Protein AF-A0A183AC51-F1 (afdb_monomer_lite)

Sequence (157 aa):
MFGWQDGALCILILAIILGLLGTALALAGHVVFALSKRLYYFHSSGEAHVVAAFVTALATLIFHVTAMVHLQTDGPVYFGAGYAITWFACCLHLICALLLSLDEVLHRLAIRSTQDPCIRACMHCLIRCYGRVQAKHRAIQTSQALRRKRKLESQIR

Secondary structure (DSSP, 8-state):
--HHHHHHHHHHHHHHHHHHHHHHHHHHHHH---HHHHHHHHHHHHHHHHHHHHHHHHHHHHHHHHHHHHT--SSPPPPPHHHHHHHHHHHHHHHHHHHHHHHHHHHHHHHHHHH-HHHHHHHHHHHHHHHHHHHHHHHHHHHHHHHHHHHHHHHH-

Foldseek 3Di:
DDVLLVVLVVLLVVLVVLLVQLVVLQVVLVPDPDPVSSLVSLLVSLVSLLVSLVSLVVSLVSVVVCCCVVCPDPDDDDDDPVSVVSNVSSVVSNVSSVVSVVVVVVVVLVVVLVVDVVSVVVVVVVVVVVVVVVVVVVVVVVVVVVVVVVVVVVVVD

pLDDT: mean 84.81, std 9.41, range [46.97, 96.56]

Organism: NCBI:txid27848

Structure (mmCIF, N/CA/C/O backbone):
data_AF-A0A183AC51-F1
#
_entry.id   AF-A0A183AC51-F1
#
loop_
_atom_site.group_PDB
_atom_site.id
_atom_site.type_symbol
_atom_site.label_atom_id
_atom_site.label_alt_id
_atom_site.label_comp_id
_atom_site.label_asym_id
_atom_site.label_entity_id
_atom_site.label_seq_id
_atom_site.pdbx_PDB_ins_code
_atom_site.Cartn_x
_atom_site.Cartn_y
_atom_site.Cartn_z
_atom_site.occupancy
_atom_site.B_iso_or_equiv
_atom_site.auth_seq_id
_atom_site.auth_comp_id
_atom_site.auth_asym_id
_atom_site.auth_atom_id
_atom_site.pdbx_PDB_model_num
ATOM 1 N N . MET A 1 1 ? 16.855 -12.244 -24.205 1.00 46.97 1 MET A N 1
ATOM 2 C CA . MET A 1 1 ? 15.824 -11.780 -23.251 1.00 46.97 1 MET A CA 1
ATOM 3 C C . MET A 1 1 ? 16.544 -11.358 -21.987 1.00 46.97 1 MET A C 1
ATOM 5 O O . MET A 1 1 ? 17.438 -12.071 -21.549 1.00 46.97 1 MET A O 1
ATOM 9 N N . PHE A 1 2 ? 16.295 -10.142 -21.517 1.00 55.25 2 PHE A N 1
ATOM 10 C CA . PHE A 1 2 ? 17.101 -9.517 -20.477 1.00 55.25 2 PHE A CA 1
ATOM 11 C C . PHE A 1 2 ? 16.710 -10.050 -19.086 1.00 55.25 2 PHE A C 1
ATOM 13 O O . PHE A 1 2 ? 15.631 -9.734 -18.596 1.00 55.25 2 PHE A O 1
ATOM 20 N N . GLY A 1 3 ? 17.592 -10.814 -18.430 1.00 78.44 3 GLY A N 1
ATOM 21 C CA . GLY A 1 3 ? 17.297 -11.504 -17.160 1.00 78.44 3 GLY A CA 1
ATOM 22 C C . GLY A 1 3 ? 16.883 -10.610 -15.978 1.00 78.44 3 GLY A C 1
ATOM 23 O O . GLY A 1 3 ? 16.350 -11.103 -14.988 1.00 78.44 3 GLY A O 1
ATOM 24 N N . TRP A 1 4 ? 17.066 -9.289 -16.072 1.00 81.12 4 TRP A N 1
ATOM 25 C CA . TRP A 1 4 ? 16.581 -8.348 -15.059 1.00 81.12 4 TRP A CA 1
ATOM 26 C C . TRP A 1 4 ? 15.049 -8.227 -15.039 1.00 81.12 4 TRP A C 1
ATOM 28 O O . TRP A 1 4 ? 14.479 -7.975 -13.979 1.00 81.12 4 TRP A O 1
ATOM 38 N N . GLN A 1 5 ? 14.375 -8.432 -16.179 1.00 85.50 5 GLN A N 1
ATOM 39 C CA . GLN A 1 5 ? 12.910 -8.393 -16.259 1.00 85.50 5 GLN A CA 1
ATOM 40 C C . GLN A 1 5 ? 12.293 -9.589 -15.534 1.00 85.50 5 GLN A C 1
ATOM 42 O O . GLN A 1 5 ? 11.384 -9.407 -14.726 1.00 85.50 5 GLN A O 1
ATOM 47 N N . ASP A 1 6 ? 12.839 -10.786 -15.760 1.00 87.81 6 ASP A N 1
ATOM 48 C CA . ASP A 1 6 ? 12.414 -12.009 -15.073 1.00 87.81 6 ASP A CA 1
ATOM 49 C C . ASP A 1 6 ? 12.656 -11.905 -13.559 1.00 87.81 6 ASP A C 1
ATOM 51 O O . ASP A 1 6 ? 11.805 -12.293 -12.757 1.00 87.81 6 ASP A O 1
ATOM 55 N N . GLY A 1 7 ? 13.778 -11.294 -13.157 1.00 88.00 7 GLY A N 1
ATOM 56 C CA . GLY A 1 7 ? 14.070 -10.987 -11.756 1.00 88.00 7 GLY A CA 1
ATOM 57 C C . GLY A 1 7 ? 13.048 -10.033 -11.128 1.00 88.00 7 GLY A C 1
ATOM 58 O O . GLY A 1 7 ? 12.483 -10.341 -10.079 1.00 88.00 7 GLY A O 1
ATOM 59 N N . ALA A 1 8 ? 12.757 -8.901 -11.776 1.00 89.19 8 ALA A N 1
ATOM 60 C CA . ALA A 1 8 ? 11.767 -7.938 -11.288 1.00 89.19 8 ALA A CA 1
ATOM 61 C C . ALA A 1 8 ? 10.352 -8.541 -11.217 1.00 89.19 8 ALA A C 1
ATOM 63 O O . ALA A 1 8 ? 9.621 -8.290 -10.258 1.00 89.19 8 ALA A O 1
ATOM 64 N N . LEU A 1 9 ? 9.985 -9.380 -12.190 1.00 90.44 9 LEU A N 1
ATOM 65 C CA . LEU A 1 9 ? 8.717 -10.106 -12.209 1.00 90.44 9 LEU A CA 1
ATOM 66 C C . LEU A 1 9 ? 8.620 -11.108 -11.051 1.00 90.44 9 LEU A C 1
ATOM 68 O O . LEU A 1 9 ? 7.599 -11.147 -10.369 1.00 90.44 9 LEU A O 1
ATOM 72 N N . CYS A 1 10 ? 9.686 -11.860 -10.771 1.00 93.25 10 CYS A N 1
ATOM 73 C CA . CYS A 1 10 ? 9.747 -12.771 -9.627 1.00 93.25 10 CYS A CA 1
ATOM 74 C C . CYS A 1 10 ? 9.554 -12.030 -8.291 1.00 93.25 10 CYS A C 1
ATOM 76 O O . CYS A 1 10 ? 8.740 -12.438 -7.460 1.00 93.25 10 CYS A O 1
ATOM 78 N N . ILE A 1 11 ? 10.233 -10.890 -8.114 1.00 93.25 11 ILE A N 1
ATOM 79 C CA . ILE A 1 11 ? 10.092 -10.036 -6.924 1.00 93.25 11 ILE A CA 1
ATOM 80 C C . ILE A 1 11 ? 8.648 -9.519 -6.799 1.00 93.25 11 ILE A C 1
ATOM 82 O O . ILE A 1 11 ? 8.077 -9.531 -5.709 1.00 93.25 11 ILE A O 1
ATOM 86 N N . LEU A 1 12 ? 8.018 -9.118 -7.907 1.00 92.69 12 LEU A N 1
ATOM 87 C CA . LEU A 1 12 ? 6.633 -8.645 -7.897 1.00 92.69 12 LEU A CA 1
ATOM 88 C C . LEU A 1 12 ? 5.632 -9.765 -7.565 1.00 92.69 12 LEU A C 1
ATOM 90 O O . LEU A 1 12 ? 4.702 -9.543 -6.793 1.00 92.69 12 LEU A O 1
ATOM 94 N N . ILE A 1 13 ? 5.837 -10.981 -8.082 1.00 94.44 13 ILE A N 1
ATOM 95 C CA . ILE A 1 13 ? 5.027 -12.156 -7.721 1.00 94.44 13 ILE A CA 1
ATOM 96 C C . ILE A 1 13 ? 5.148 -12.447 -6.223 1.00 94.44 13 ILE A C 1
ATOM 98 O O . ILE A 1 13 ? 4.138 -12.680 -5.559 1.00 94.44 13 ILE A O 1
ATOM 102 N N . LEU A 1 14 ? 6.360 -12.376 -5.666 1.00 93.81 14 LEU A N 1
ATOM 103 C CA . LEU A 1 14 ? 6.574 -12.530 -4.229 1.00 93.81 14 LEU A CA 1
ATOM 104 C C . LEU A 1 14 ? 5.808 -11.465 -3.427 1.00 93.81 14 LEU A C 1
ATOM 106 O O . LEU A 1 14 ? 5.172 -11.799 -2.428 1.00 93.81 14 LEU A O 1
ATOM 110 N N . ALA A 1 15 ? 5.803 -10.207 -3.879 1.00 94.44 15 ALA A N 1
ATOM 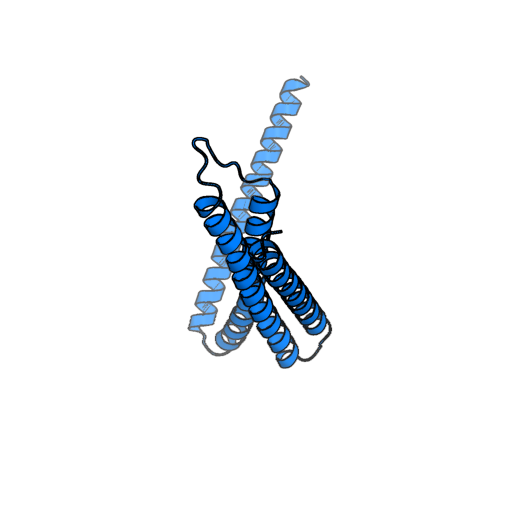111 C CA . ALA A 1 15 ? 5.015 -9.152 -3.243 1.00 94.44 15 ALA A CA 1
ATOM 112 C C . ALA A 1 15 ? 3.507 -9.451 -3.258 1.00 94.44 15 ALA A C 1
ATOM 114 O O . ALA A 1 15 ? 2.833 -9.242 -2.249 1.00 94.44 15 ALA A O 1
ATOM 115 N N . ILE A 1 16 ? 2.980 -9.990 -4.364 1.00 94.31 16 ILE A N 1
ATOM 116 C CA . ILE A 1 16 ? 1.573 -10.405 -4.469 1.00 94.31 16 ILE A CA 1
ATOM 117 C C . ILE A 1 16 ? 1.268 -11.522 -3.466 1.00 94.31 16 ILE A C 1
ATOM 119 O O . ILE A 1 16 ? 0.274 -11.439 -2.748 1.00 94.31 16 ILE A O 1
ATOM 123 N N . ILE A 1 17 ? 2.129 -12.539 -3.368 1.00 96.56 17 ILE A N 1
ATOM 124 C CA . ILE A 1 17 ? 1.955 -13.651 -2.420 1.00 96.56 17 ILE A CA 1
ATOM 125 C C . ILE A 1 17 ? 1.959 -13.137 -0.975 1.00 96.56 17 ILE A C 1
ATOM 127 O O . ILE A 1 17 ? 1.096 -13.521 -0.187 1.00 96.56 17 ILE A O 1
ATOM 131 N N . LEU A 1 18 ? 2.879 -12.232 -0.632 1.00 94.19 18 LEU A N 1
ATOM 132 C CA . LEU A 1 18 ? 2.924 -11.591 0.686 1.00 94.19 18 LEU A CA 1
ATOM 133 C C . LEU A 1 18 ? 1.672 -10.751 0.960 1.00 94.19 18 LEU A C 1
ATOM 135 O O . LEU A 1 18 ? 1.140 -10.780 2.068 1.00 94.19 18 LEU A O 1
ATOM 139 N N . GLY A 1 19 ? 1.162 -10.050 -0.054 1.00 93.50 19 GLY A N 1
ATOM 140 C CA . GLY A 1 19 ? -0.105 -9.334 0.018 1.00 93.50 19 GLY A CA 1
ATOM 141 C C . GLY A 1 19 ? -1.285 -10.252 0.314 1.00 93.50 19 GLY A C 1
ATOM 142 O O . GLY A 1 19 ? -2.062 -9.981 1.228 1.00 93.50 19 GLY A O 1
ATOM 143 N N . LEU A 1 20 ? -1.390 -11.366 -0.413 1.00 95.44 20 LEU A N 1
ATOM 144 C CA . LEU A 1 20 ? -2.424 -12.376 -0.192 1.00 95.44 20 LEU A CA 1
ATOM 145 C C . LEU A 1 20 ? -2.312 -12.989 1.207 1.00 95.44 20 LEU A C 1
ATOM 147 O O . LEU A 1 20 ? -3.321 -13.103 1.902 1.00 95.44 20 LEU A O 1
ATOM 151 N N . LEU A 1 21 ? -1.098 -13.302 1.659 1.00 94.81 21 LEU A N 1
ATOM 152 C CA . LEU A 1 21 ? -0.847 -13.780 3.017 1.00 94.81 21 LEU A CA 1
ATOM 153 C C . LEU A 1 21 ? -1.313 -12.761 4.068 1.00 94.81 21 LEU A C 1
ATOM 155 O O . LEU A 1 21 ? -2.026 -13.133 4.999 1.00 94.81 21 LEU A O 1
ATOM 159 N N . GLY A 1 22 ? -0.983 -11.479 3.887 1.00 93.44 22 GLY A N 1
ATOM 160 C CA . GLY A 1 22 ? -1.459 -10.387 4.737 1.00 93.44 22 GLY A CA 1
ATOM 161 C C . GLY A 1 22 ? -2.986 -10.346 4.809 1.00 93.44 22 GLY A C 1
ATOM 162 O O . GLY A 1 22 ? -3.554 -10.355 5.903 1.00 93.44 22 GLY A O 1
ATOM 163 N N . THR A 1 23 ? -3.672 -10.417 3.665 1.00 93.88 23 THR A N 1
ATOM 164 C CA . THR A 1 23 ? -5.145 -10.438 3.636 1.00 93.88 23 THR A CA 1
ATOM 165 C C . THR A 1 23 ? -5.743 -11.685 4.293 1.00 93.88 23 THR A C 1
ATOM 167 O O . THR A 1 23 ? -6.735 -11.578 5.015 1.00 93.88 23 THR A O 1
ATOM 170 N N . ALA A 1 24 ? -5.125 -12.856 4.116 1.00 94.00 24 ALA A N 1
ATOM 171 C CA . ALA A 1 24 ? -5.563 -14.101 4.739 1.00 94.00 24 ALA A CA 1
ATOM 172 C C . ALA A 1 24 ? -5.409 -14.053 6.267 1.00 94.00 24 ALA A C 1
ATOM 174 O O . ALA A 1 24 ? -6.312 -14.479 6.986 1.00 94.00 24 ALA A O 1
ATOM 175 N N . LEU A 1 25 ? -4.312 -13.477 6.771 1.00 91.25 25 LEU A N 1
ATOM 176 C CA . LEU A 1 25 ? -4.101 -13.252 8.204 1.00 91.25 25 LEU A CA 1
ATOM 177 C C . LEU A 1 25 ? -5.123 -12.264 8.779 1.00 91.25 25 LEU A C 1
ATOM 179 O O . LEU A 1 25 ? -5.668 -12.521 9.851 1.00 91.25 25 LEU A O 1
ATOM 183 N N . ALA A 1 26 ? -5.450 -11.186 8.060 1.00 90.44 26 ALA A N 1
ATOM 184 C CA . ALA A 1 26 ? -6.499 -10.255 8.482 1.00 90.44 26 ALA A CA 1
ATOM 185 C C . ALA A 1 26 ? -7.871 -10.945 8.564 1.00 90.44 26 ALA A C 1
ATOM 187 O O . ALA A 1 26 ? -8.609 -10.756 9.534 1.00 90.44 26 ALA A O 1
ATOM 188 N N . LEU A 1 27 ? -8.201 -11.785 7.578 1.00 91.38 27 LEU A N 1
ATOM 189 C CA . LEU A 1 27 ? -9.448 -12.546 7.569 1.00 91.38 27 LEU A CA 1
ATOM 190 C C . LEU A 1 27 ? -9.489 -13.577 8.704 1.00 91.38 27 LEU A C 1
ATOM 192 O O . LEU A 1 27 ? -10.493 -13.674 9.407 1.00 91.38 27 LEU A O 1
ATOM 196 N N . ALA A 1 28 ? -8.390 -14.299 8.935 1.00 88.88 28 ALA A N 1
ATOM 197 C CA . ALA A 1 28 ? -8.265 -15.221 10.059 1.00 88.88 28 ALA A CA 1
ATOM 198 C C . ALA A 1 28 ? -8.444 -14.488 11.399 1.00 88.88 28 ALA A C 1
ATOM 200 O O . ALA A 1 28 ? -9.208 -14.942 12.250 1.00 88.88 28 ALA A O 1
ATOM 201 N N . GLY A 1 29 ? -7.827 -13.312 11.558 1.00 86.75 29 GLY A N 1
ATOM 202 C CA . GLY A 1 29 ? -8.005 -12.453 12.727 1.00 86.75 29 GLY A CA 1
ATOM 203 C C . GLY A 1 29 ? -9.463 -12.057 12.961 1.00 86.75 29 GLY A C 1
ATOM 204 O O . GLY A 1 29 ? -9.925 -12.071 14.099 1.00 86.75 29 GLY A O 1
ATOM 205 N N . HIS A 1 30 ? -10.222 -11.783 11.898 1.00 87.12 30 HIS A N 1
ATOM 206 C CA . HIS A 1 30 ? -11.646 -11.457 11.998 1.00 87.12 30 HIS A CA 1
ATOM 207 C C . HIS A 1 30 ? -12.503 -12.619 12.537 1.00 87.12 30 HIS A C 1
ATOM 209 O O . HIS A 1 30 ? -13.471 -12.379 13.256 1.00 87.12 30 HIS A O 1
ATOM 215 N N . VAL A 1 31 ? -12.157 -13.870 12.216 1.00 87.88 31 VAL A N 1
ATOM 216 C CA . VAL A 1 31 ? -12.916 -15.067 12.638 1.00 87.88 31 VAL A CA 1
ATOM 217 C C . VAL A 1 31 ? -12.570 -15.503 14.073 1.00 87.88 31 VAL A C 1
ATOM 219 O O . VAL A 1 31 ? -13.332 -16.229 14.712 1.00 87.88 31 VAL A O 1
ATOM 222 N N . VAL A 1 32 ? -11.440 -15.052 14.625 1.00 87.62 32 VAL A N 1
ATOM 223 C CA . VAL A 1 32 ? -10.979 -15.449 15.963 1.00 87.62 32 VAL A CA 1
ATOM 224 C C . VAL A 1 32 ? -11.665 -14.639 17.073 1.00 87.62 32 VAL A C 1
ATOM 226 O O . VAL A 1 32 ? -11.554 -13.417 17.143 1.00 87.62 32 VAL A O 1
ATOM 229 N N . PHE A 1 33 ? -12.313 -15.341 18.011 1.00 74.81 33 PHE A N 1
ATOM 230 C CA . PHE A 1 33 ? -13.020 -14.738 19.154 1.00 74.81 33 PHE A CA 1
ATOM 231 C C . PHE A 1 33 ? -12.097 -14.196 20.257 1.00 74.81 33 PHE A C 1
ATOM 233 O O . PHE A 1 33 ? -12.439 -13.233 20.940 1.00 74.81 33 PHE A O 1
ATOM 240 N N . ALA A 1 34 ? -10.929 -14.812 20.462 1.00 80.06 34 ALA A N 1
ATOM 241 C CA . ALA A 1 34 ? -10.005 -14.408 21.519 1.00 80.06 34 ALA A CA 1
ATOM 242 C C . ALA A 1 34 ? -9.268 -13.113 21.140 1.00 80.06 34 ALA A C 1
ATOM 244 O O . ALA A 1 34 ? -8.508 -13.090 20.172 1.00 80.06 34 ALA A O 1
ATOM 245 N N . LEU A 1 35 ? -9.449 -12.057 21.942 1.00 74.06 35 LEU A N 1
ATOM 246 C CA . LEU A 1 35 ? -8.960 -10.703 21.651 1.00 74.06 35 LEU A CA 1
ATOM 247 C C . LEU A 1 35 ? -7.440 -10.630 21.434 1.00 74.06 35 LEU A C 1
ATOM 249 O O . LEU A 1 35 ? -6.988 -10.004 20.481 1.00 74.06 35 LEU A O 1
ATOM 253 N N . SER A 1 36 ? -6.651 -11.317 22.265 1.00 78.94 36 SER A N 1
ATOM 254 C CA . SER A 1 36 ? -5.185 -11.345 22.157 1.00 78.94 36 SER A CA 1
ATOM 255 C C . SER A 1 36 ? -4.696 -12.022 20.874 1.00 78.94 36 SER A C 1
ATOM 257 O O . SER A 1 36 ? -3.782 -11.525 20.221 1.00 78.94 36 SER A O 1
ATOM 259 N N . LYS A 1 37 ? -5.334 -13.129 20.474 1.00 80.44 37 LYS A N 1
ATOM 260 C CA . LYS A 1 37 ? -5.011 -13.832 19.224 1.00 80.44 37 LYS A CA 1
ATOM 261 C C . LYS A 1 37 ? -5.446 -13.025 18.005 1.00 80.44 37 LYS A C 1
ATOM 263 O O . LYS A 1 37 ? -4.690 -12.926 17.048 1.00 80.44 37 LYS A O 1
ATOM 268 N N . ARG A 1 38 ? -6.632 -12.413 18.052 1.00 83.81 38 ARG A N 1
ATOM 269 C CA . ARG A 1 38 ? -7.133 -11.529 16.992 1.00 83.81 38 ARG A CA 1
ATOM 270 C C . ARG A 1 38 ? -6.190 -10.351 16.749 1.00 83.81 38 ARG A C 1
ATOM 272 O O . ARG A 1 38 ? -5.861 -10.063 15.604 1.00 83.81 38 ARG A O 1
ATOM 279 N N . LEU A 1 39 ? -5.710 -9.728 17.823 1.00 84.88 39 LEU A N 1
ATOM 280 C CA . LEU A 1 39 ? -4.760 -8.625 17.741 1.00 84.88 39 LEU A CA 1
ATOM 281 C C . LEU A 1 39 ? -3.422 -9.054 17.127 1.00 84.88 39 LEU A C 1
ATOM 283 O O . LEU A 1 39 ? -2.892 -8.356 16.268 1.00 84.88 39 LEU A O 1
ATOM 287 N N . TYR A 1 40 ? -2.922 -10.232 17.506 1.00 87.44 40 TYR A N 1
ATOM 288 C CA . TYR A 1 40 ? -1.711 -10.803 16.918 1.00 87.44 40 TYR A CA 1
ATOM 289 C C . TYR A 1 40 ? -1.840 -11.023 15.401 1.00 87.44 40 TYR A C 1
ATOM 291 O O . TYR A 1 40 ? -0.939 -10.656 14.649 1.00 87.44 40 TYR A O 1
ATOM 299 N N . TYR A 1 41 ? -2.973 -11.560 14.934 1.00 88.62 41 TYR A N 1
ATOM 300 C CA . TYR A 1 41 ? -3.217 -11.749 13.500 1.00 88.62 41 TYR A CA 1
ATOM 301 C C . TYR A 1 41 ? -3.272 -10.427 12.725 1.00 88.62 41 TYR A C 1
ATOM 303 O O . TYR A 1 41 ? -2.738 -10.360 11.619 1.00 88.62 41 TYR A O 1
ATOM 311 N N . PHE A 1 42 ? -3.867 -9.372 13.290 1.00 88.81 42 PHE A N 1
ATOM 312 C CA . PHE A 1 42 ? -3.879 -8.054 12.648 1.00 88.81 42 PHE A CA 1
ATOM 313 C C . PHE A 1 42 ? -2.502 -7.394 12.623 1.00 88.81 42 PHE A C 1
ATOM 315 O O . PHE A 1 42 ? -2.135 -6.828 11.596 1.00 88.81 42 PHE A O 1
ATOM 322 N N . HIS A 1 43 ? -1.721 -7.524 13.696 1.00 90.50 43 HIS A N 1
ATOM 323 C CA . HIS A 1 43 ? -0.346 -7.032 13.727 1.00 90.50 43 HIS A CA 1
ATOM 324 C C . HIS A 1 43 ? 0.514 -7.719 12.660 1.00 90.50 43 HIS A C 1
ATOM 326 O O . HIS A 1 43 ? 1.102 -7.059 11.807 1.00 90.50 43 HIS A O 1
ATOM 332 N N . SER A 1 44 ? 0.501 -9.055 12.645 1.00 93.06 44 SER A N 1
ATOM 333 C CA . SER A 1 44 ? 1.272 -9.849 11.685 1.00 93.06 44 SER A CA 1
ATOM 334 C C . SER A 1 44 ? 0.804 -9.630 10.239 1.00 93.06 44 SER A C 1
ATOM 336 O O . SER A 1 44 ? 1.618 -9.562 9.319 1.00 93.06 44 SER A O 1
ATOM 338 N N . SER A 1 45 ? -0.502 -9.440 10.026 1.00 93.69 45 SER A N 1
ATOM 339 C CA . SER A 1 45 ? -1.047 -9.016 8.732 1.00 93.69 45 SER A CA 1
ATOM 340 C C . SER A 1 45 ? -0.495 -7.652 8.299 1.00 93.69 45 SER A C 1
ATOM 342 O O . SER A 1 45 ? -0.062 -7.499 7.155 1.00 93.69 45 SER A O 1
ATOM 344 N N . GLY A 1 46 ? -0.459 -6.676 9.212 1.00 92.81 46 GLY A N 1
ATOM 345 C CA . GLY A 1 46 ? 0.118 -5.357 8.969 1.00 92.81 46 GLY A CA 1
ATOM 346 C C . GLY A 1 46 ? 1.586 -5.440 8.551 1.00 92.81 46 GLY A C 1
ATOM 347 O O . GLY A 1 46 ? 1.956 -4.874 7.523 1.00 92.81 46 GLY A O 1
ATOM 348 N N . GLU A 1 47 ? 2.399 -6.208 9.279 1.00 93.88 47 GLU A N 1
ATOM 349 C CA . GLU A 1 47 ? 3.806 -6.459 8.936 1.00 93.88 47 GLU A CA 1
ATOM 350 C C . GLU A 1 47 ? 3.953 -7.078 7.538 1.00 93.88 47 GLU A C 1
ATOM 352 O O . GLU A 1 47 ? 4.754 -6.600 6.733 1.00 93.88 47 GLU A O 1
ATOM 357 N N . ALA A 1 48 ? 3.132 -8.077 7.199 1.00 95.56 48 ALA A N 1
ATOM 358 C CA . ALA A 1 48 ? 3.138 -8.687 5.870 1.00 95.56 48 ALA A CA 1
ATOM 359 C C . ALA A 1 48 ? 2.822 -7.666 4.760 1.00 95.56 48 ALA A C 1
ATOM 361 O O . ALA A 1 48 ? 3.482 -7.663 3.718 1.00 95.56 48 ALA A O 1
ATOM 362 N N . HIS A 1 49 ? 1.872 -6.749 4.987 1.00 95.94 49 HIS A N 1
ATOM 363 C CA . HIS A 1 49 ? 1.581 -5.661 4.050 1.00 95.94 49 HIS A CA 1
ATOM 364 C C . HIS A 1 49 ? 2.734 -4.647 3.931 1.00 95.94 49 HIS A C 1
ATOM 366 O O . HIS A 1 49 ? 2.977 -4.167 2.823 1.00 95.94 49 HIS A O 1
ATOM 372 N N . VAL A 1 50 ? 3.480 -4.355 5.007 1.00 95.75 50 VAL A N 1
ATOM 373 C CA . VAL A 1 50 ? 4.695 -3.512 4.941 1.00 95.75 50 VAL A CA 1
ATOM 374 C C . VAL A 1 50 ? 5.769 -4.170 4.081 1.00 95.75 50 VAL A C 1
ATOM 376 O O . VAL A 1 50 ? 6.332 -3.520 3.199 1.00 95.75 50 VAL A O 1
ATOM 379 N N . VAL A 1 51 ? 6.035 -5.462 4.294 1.00 96.56 51 VAL A N 1
ATOM 380 C CA . VAL A 1 51 ? 7.026 -6.199 3.496 1.00 96.56 51 VAL A CA 1
ATOM 381 C C . VAL A 1 51 ? 6.583 -6.260 2.033 1.00 96.56 51 VAL A C 1
ATOM 383 O O . VAL A 1 51 ? 7.383 -5.978 1.145 1.00 96.56 51 VAL A O 1
ATOM 386 N N . ALA A 1 52 ? 5.303 -6.526 1.760 1.00 96.38 52 ALA A N 1
ATOM 387 C CA . ALA A 1 52 ? 4.759 -6.500 0.403 1.00 96.38 52 ALA A CA 1
ATOM 388 C C . ALA A 1 52 ? 4.925 -5.124 -0.273 1.00 96.38 52 ALA A C 1
ATOM 390 O O . ALA A 1 52 ? 5.333 -5.066 -1.435 1.00 96.38 52 ALA A O 1
ATOM 391 N N . ALA A 1 53 ? 4.680 -4.018 0.443 1.00 96.56 53 ALA A N 1
ATOM 392 C CA . ALA A 1 53 ? 4.921 -2.665 -0.069 1.00 96.56 53 ALA A CA 1
ATOM 393 C C . ALA A 1 53 ? 6.398 -2.448 -0.418 1.00 96.56 53 ALA A C 1
ATOM 395 O O . ALA A 1 53 ? 6.715 -1.980 -1.509 1.00 96.56 53 ALA A O 1
ATOM 396 N N . PHE A 1 54 ? 7.303 -2.829 0.486 1.00 96.00 54 PHE A N 1
ATOM 397 C CA . PHE A 1 54 ? 8.741 -2.680 0.283 1.00 96.00 54 PHE A CA 1
ATOM 398 C C . PHE A 1 54 ? 9.232 -3.467 -0.937 1.00 96.00 54 PHE A C 1
ATOM 400 O O . PHE A 1 54 ? 9.929 -2.923 -1.789 1.00 96.00 54 PHE A O 1
ATOM 407 N N . VAL A 1 55 ? 8.817 -4.729 -1.062 1.00 95.94 55 VAL A N 1
ATOM 408 C CA . VAL A 1 55 ? 9.176 -5.606 -2.186 1.00 95.94 55 VAL A CA 1
ATOM 409 C C . VAL A 1 55 ? 8.593 -5.073 -3.505 1.00 95.94 55 VAL A C 1
ATOM 411 O O . VAL A 1 55 ? 9.288 -5.055 -4.521 1.00 95.94 55 VAL A O 1
ATOM 414 N N . THR A 1 56 ? 7.361 -4.552 -3.488 1.00 95.75 56 THR A N 1
ATOM 415 C CA . THR A 1 56 ? 6.731 -3.896 -4.650 1.00 95.75 56 THR A CA 1
ATOM 416 C C . THR A 1 56 ? 7.505 -2.649 -5.084 1.00 95.75 56 THR A C 1
ATOM 418 O O . THR A 1 56 ? 7.798 -2.477 -6.270 1.00 95.75 56 THR A O 1
ATOM 421 N N . ALA A 1 57 ? 7.870 -1.785 -4.132 1.00 95.31 57 ALA A N 1
ATOM 422 C CA . ALA A 1 57 ? 8.666 -0.591 -4.397 1.00 95.31 57 ALA A CA 1
ATOM 423 C C . ALA A 1 57 ? 10.048 -0.960 -4.949 1.00 95.31 57 ALA A C 1
ATOM 425 O O . ALA A 1 57 ? 10.486 -0.372 -5.934 1.00 95.31 57 ALA A O 1
ATOM 426 N N . LEU A 1 58 ? 10.703 -1.976 -4.378 1.00 93.94 58 LEU A N 1
ATOM 427 C CA . LEU A 1 58 ? 11.999 -2.467 -4.841 1.00 93.94 58 LEU A CA 1
ATOM 428 C C . LEU A 1 58 ? 11.935 -2.973 -6.288 1.00 93.94 58 LEU A C 1
ATOM 430 O O . LEU A 1 58 ? 12.744 -2.545 -7.108 1.00 93.94 58 LEU A O 1
ATOM 434 N N . ALA A 1 59 ? 10.957 -3.820 -6.630 1.00 93.56 59 ALA A N 1
ATOM 435 C CA . ALA A 1 59 ? 10.761 -4.292 -8.005 1.00 93.56 59 ALA A CA 1
ATOM 436 C C . ALA A 1 59 ? 10.550 -3.125 -8.984 1.00 93.56 59 ALA A C 1
ATOM 438 O O . ALA A 1 59 ? 11.134 -3.093 -10.068 1.00 93.56 59 ALA A O 1
ATOM 439 N N . THR A 1 60 ? 9.749 -2.139 -8.573 1.00 92.62 60 THR A N 1
ATOM 440 C CA . THR A 1 60 ? 9.433 -0.955 -9.381 1.00 92.62 60 THR A CA 1
ATOM 441 C C . THR A 1 60 ? 10.653 -0.058 -9.583 1.00 92.62 60 THR A C 1
ATOM 443 O O . THR A 1 60 ? 10.879 0.434 -10.688 1.00 92.62 60 THR A O 1
ATOM 446 N N . LEU A 1 61 ? 11.469 0.127 -8.543 1.00 92.69 61 LEU A N 1
ATOM 447 C CA . LEU A 1 61 ? 12.708 0.899 -8.606 1.00 92.69 61 LEU A CA 1
ATOM 448 C C . LEU A 1 61 ? 13.766 0.207 -9.465 1.00 92.69 61 LEU A C 1
ATOM 450 O O . LEU A 1 61 ? 14.395 0.879 -10.276 1.00 92.69 61 LEU A O 1
ATOM 454 N N . ILE A 1 62 ? 13.928 -1.116 -9.344 1.00 91.06 62 ILE A N 1
ATOM 455 C CA . ILE A 1 62 ? 14.819 -1.892 -10.219 1.00 91.06 62 ILE A CA 1
ATOM 456 C C . ILE A 1 62 ? 14.384 -1.707 -11.671 1.00 91.06 62 ILE A C 1
ATOM 458 O O . ILE A 1 62 ? 15.194 -1.302 -12.497 1.00 91.06 62 ILE A O 1
ATOM 462 N N . PHE A 1 63 ? 13.097 -1.903 -11.973 1.00 88.50 63 PHE A N 1
ATOM 463 C CA . PHE A 1 63 ? 12.571 -1.684 -13.319 1.00 88.50 63 PHE A CA 1
ATOM 464 C C . PHE A 1 63 ? 12.858 -0.263 -13.825 1.00 88.50 63 PHE A C 1
ATOM 466 O O . PHE A 1 63 ? 13.345 -0.097 -14.940 1.00 88.50 63 PHE A O 1
ATOM 473 N N . HIS A 1 64 ? 12.602 0.758 -13.004 1.00 89.62 64 HIS A N 1
ATOM 474 C CA . HIS A 1 64 ? 12.814 2.156 -13.372 1.00 89.62 64 HIS A CA 1
ATOM 475 C C . HIS A 1 64 ? 14.289 2.471 -13.642 1.00 89.62 64 HIS A C 1
ATOM 477 O O . HIS A 1 64 ? 14.620 3.009 -14.694 1.00 89.62 64 HIS A O 1
ATOM 483 N N . VAL A 1 65 ? 15.186 2.108 -12.722 1.00 89.12 65 VAL A N 1
ATOM 484 C CA . VAL A 1 65 ? 16.628 2.361 -12.853 1.00 89.12 65 VAL A CA 1
ATOM 485 C C . VAL A 1 65 ? 17.199 1.592 -14.036 1.00 89.12 65 VAL A C 1
ATOM 487 O O . VAL A 1 65 ? 17.922 2.165 -14.846 1.00 89.12 65 VAL A O 1
ATOM 490 N N . THR A 1 66 ? 16.858 0.310 -14.186 1.00 87.31 66 THR A N 1
ATOM 491 C CA . THR A 1 66 ? 17.357 -0.499 -15.298 1.00 87.31 66 THR A CA 1
ATOM 492 C C . THR A 1 66 ? 16.845 0.016 -16.638 1.00 87.31 66 THR A C 1
ATOM 494 O O . THR A 1 66 ? 17.635 0.075 -17.579 1.00 87.31 66 THR A O 1
ATOM 497 N N . ALA A 1 67 ? 15.587 0.461 -16.715 1.00 84.12 67 ALA A N 1
ATOM 498 C CA . ALA A 1 67 ? 15.052 1.126 -17.897 1.00 84.12 67 ALA A CA 1
ATOM 499 C C . ALA A 1 67 ? 15.829 2.411 -18.215 1.00 84.12 67 ALA A C 1
ATOM 501 O O . ALA A 1 67 ? 16.295 2.557 -19.336 1.00 84.12 67 ALA A O 1
ATOM 502 N N . MET A 1 68 ? 16.050 3.295 -17.238 1.00 84.25 68 MET A N 1
ATOM 503 C CA . MET A 1 68 ? 16.777 4.556 -17.452 1.00 84.25 68 MET A CA 1
ATOM 504 C C . MET A 1 68 ? 18.246 4.345 -17.852 1.00 84.25 68 MET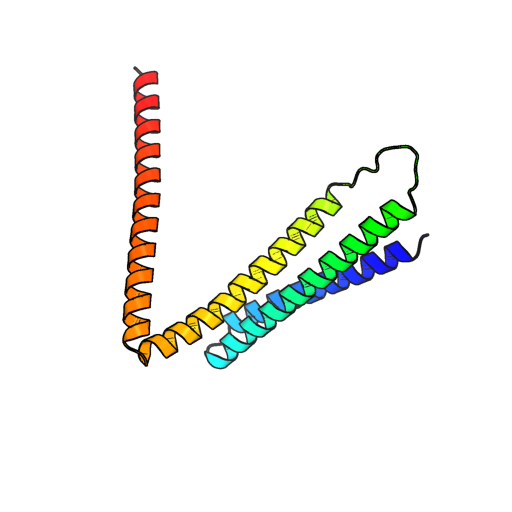 A C 1
ATOM 506 O O . MET A 1 68 ? 18.783 5.121 -18.635 1.00 84.25 68 MET A O 1
ATOM 510 N N . VAL A 1 69 ? 18.899 3.297 -17.338 1.00 84.56 69 VAL A N 1
ATOM 511 C CA . VAL A 1 69 ? 20.303 2.984 -17.654 1.00 84.56 69 VAL A CA 1
ATOM 512 C C . VAL A 1 69 ? 20.447 2.277 -19.006 1.00 84.56 69 VAL A C 1
ATOM 514 O O . VAL A 1 69 ? 21.368 2.589 -19.752 1.00 84.56 69 VAL A O 1
ATOM 517 N N . HIS A 1 70 ? 19.567 1.325 -19.341 1.00 76.38 70 HIS A N 1
ATOM 518 C CA . HIS A 1 70 ? 19.692 0.530 -20.574 1.00 76.38 70 HIS A CA 1
ATOM 519 C C . HIS A 1 70 ? 19.022 1.174 -21.789 1.00 76.38 70 HIS A C 1
ATOM 521 O O . HIS A 1 70 ? 19.432 0.909 -22.915 1.00 76.38 70 HIS A O 1
ATOM 527 N N . LEU A 1 71 ? 18.004 2.012 -21.584 1.00 72.12 71 LEU A N 1
ATOM 528 C CA . LEU A 1 71 ? 17.357 2.790 -22.640 1.00 72.12 71 LEU A CA 1
ATOM 529 C C . LEU A 1 71 ? 17.951 4.200 -22.690 1.00 72.12 71 LEU A C 1
ATOM 531 O O . LEU A 1 71 ? 17.200 5.167 -22.770 1.00 72.12 71 LEU A O 1
ATOM 535 N N . GLN A 1 72 ? 19.285 4.333 -22.649 1.00 63.53 72 GLN A N 1
ATOM 536 C CA . GLN A 1 72 ? 19.964 5.573 -23.047 1.00 63.53 72 GLN A CA 1
ATOM 537 C C . GLN A 1 72 ? 19.677 5.844 -24.534 1.00 63.53 72 GLN A C 1
ATOM 539 O O . G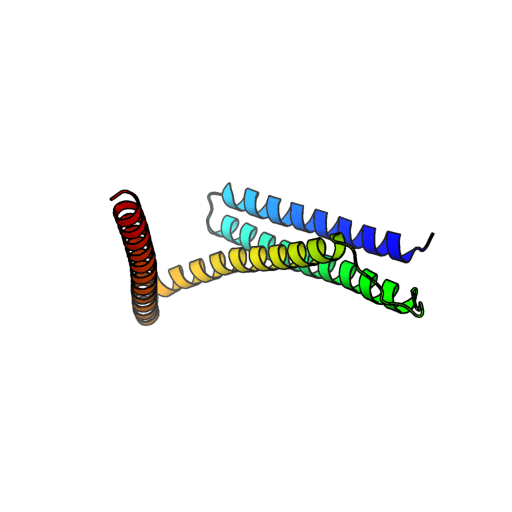LN A 1 72 ? 20.482 5.572 -25.416 1.00 63.53 72 GLN A O 1
ATOM 544 N N . THR A 1 73 ? 18.472 6.319 -24.813 1.00 59.22 73 THR A N 1
ATOM 545 C CA . THR A 1 73 ? 18.003 6.789 -26.108 1.00 59.22 73 THR A CA 1
ATOM 546 C C . THR A 1 73 ? 17.953 8.305 -26.056 1.00 59.22 73 THR A C 1
ATOM 548 O O . THR A 1 73 ? 17.526 8.860 -25.046 1.00 59.22 73 THR A O 1
ATOM 551 N N . ASP A 1 74 ? 18.313 8.974 -27.150 1.00 59.06 74 ASP A N 1
ATOM 552 C CA . ASP A 1 74 ? 18.335 10.442 -27.284 1.00 59.06 74 ASP A CA 1
ATOM 553 C C . ASP A 1 74 ? 16.947 11.127 -27.155 1.00 59.06 74 ASP A C 1
ATOM 555 O O . ASP A 1 74 ? 16.801 12.315 -27.441 1.00 59.06 74 ASP A O 1
ATOM 559 N N . GLY A 1 75 ? 15.905 10.399 -26.733 1.00 67.19 75 GLY A N 1
ATOM 560 C CA . GLY A 1 75 ? 14.529 10.873 -26.600 1.00 67.19 75 GLY A CA 1
ATOM 561 C C . GLY A 1 75 ? 13.901 10.565 -25.231 1.00 67.19 75 GLY A C 1
ATOM 562 O O . GLY A 1 75 ? 14.420 9.751 -24.467 1.00 67.19 75 GLY A O 1
ATOM 563 N N . PRO A 1 76 ? 12.766 11.209 -24.901 1.00 71.56 76 PRO A N 1
ATOM 564 C CA . PRO A 1 76 ? 12.090 11.024 -23.620 1.00 71.56 76 PRO A CA 1
ATOM 565 C C . PRO A 1 76 ? 11.553 9.592 -23.454 1.00 71.56 76 PRO A C 1
ATOM 567 O O . PRO A 1 76 ? 10.779 9.101 -24.276 1.00 71.56 76 PRO A O 1
ATOM 570 N N . VAL A 1 77 ? 11.930 8.939 -22.351 1.00 75.94 77 VAL A N 1
ATOM 571 C CA . VAL A 1 77 ? 11.412 7.620 -21.956 1.00 75.94 77 VAL A CA 1
ATOM 572 C C . VAL A 1 77 ? 10.049 7.795 -21.282 1.00 75.94 77 VAL A C 1
ATOM 574 O O . VAL A 1 77 ? 9.944 8.409 -20.220 1.00 75.94 77 VAL A O 1
ATOM 577 N N . TYR A 1 78 ? 8.997 7.237 -21.883 1.00 81.00 78 TYR A N 1
ATOM 578 C CA . TYR A 1 78 ? 7.649 7.246 -21.312 1.00 81.00 78 TYR A CA 1
ATOM 579 C C . TYR A 1 78 ? 7.343 5.922 -20.611 1.00 81.00 78 TYR A C 1
ATOM 581 O O . TYR A 1 78 ? 7.369 4.853 -21.218 1.00 81.00 78 TYR A O 1
ATOM 589 N N . PHE A 1 79 ? 7.001 5.998 -19.326 1.00 84.25 79 PHE A N 1
ATOM 590 C CA . PHE A 1 79 ? 6.533 4.847 -18.562 1.00 84.25 79 PHE A CA 1
ATOM 591 C C . PHE A 1 79 ? 5.038 4.614 -18.807 1.00 84.25 79 PHE A C 1
ATOM 593 O O . PHE A 1 79 ? 4.232 5.543 -18.745 1.00 84.25 79 PHE A O 1
ATOM 600 N N . GLY A 1 80 ? 4.660 3.364 -19.080 1.00 86.62 80 GLY A N 1
ATOM 601 C CA . GLY A 1 80 ? 3.261 2.985 -19.284 1.00 86.62 80 GLY A CA 1
ATOM 602 C C . GLY A 1 80 ? 2.426 3.034 -17.999 1.00 86.62 80 GLY A C 1
ATOM 603 O O . GLY A 1 80 ? 2.955 3.087 -16.889 1.00 86.62 80 GLY A O 1
ATOM 604 N N . ALA A 1 81 ? 1.100 2.933 -18.144 1.00 89.44 81 ALA A N 1
ATOM 605 C CA . ALA A 1 81 ? 0.150 2.979 -17.026 1.00 89.44 81 ALA A CA 1
ATOM 606 C C . ALA A 1 81 ? 0.434 1.939 -15.923 1.00 89.44 81 ALA A C 1
ATOM 608 O O . ALA A 1 81 ? 0.194 2.213 -14.749 1.00 89.44 81 ALA A O 1
ATOM 609 N N . GLY A 1 82 ? 1.000 0.778 -16.280 1.00 88.81 82 GLY A N 1
ATOM 610 C CA . GLY A 1 82 ? 1.391 -0.259 -15.320 1.00 88.81 82 GLY A CA 1
ATOM 611 C C . GLY A 1 82 ? 2.338 0.252 -14.230 1.00 88.81 82 GLY A C 1
ATOM 612 O O . GLY A 1 82 ? 2.139 -0.063 -13.065 1.00 88.81 82 GLY A O 1
ATOM 613 N N . TYR A 1 83 ? 3.288 1.127 -14.575 1.00 90.06 83 TYR A N 1
ATOM 614 C CA . TYR A 1 83 ? 4.213 1.730 -13.609 1.00 90.06 83 TYR A CA 1
ATOM 615 C C . TYR A 1 83 ? 3.476 2.551 -12.539 1.00 90.06 83 TYR A C 1
ATOM 617 O O . TYR A 1 83 ? 3.742 2.414 -11.345 1.00 90.06 83 TYR A O 1
ATOM 625 N N . ALA A 1 84 ? 2.500 3.366 -12.954 1.00 90.94 84 ALA A N 1
ATOM 626 C CA . ALA A 1 84 ? 1.681 4.153 -12.035 1.00 90.94 84 ALA A CA 1
ATOM 627 C C . ALA A 1 84 ? 0.775 3.267 -11.162 1.00 90.94 84 ALA A C 1
ATOM 629 O O . ALA A 1 84 ? 0.633 3.523 -9.966 1.00 90.94 84 ALA A O 1
ATOM 630 N N . ILE A 1 85 ? 0.200 2.205 -11.737 1.00 93.94 85 ILE A N 1
ATOM 631 C CA . ILE A 1 85 ? -0.640 1.245 -11.005 1.00 93.94 85 ILE A CA 1
ATOM 632 C C . ILE A 1 85 ? 0.171 0.539 -9.911 1.00 93.94 85 ILE A C 1
ATOM 634 O O . ILE A 1 85 ? -0.324 0.393 -8.796 1.00 93.94 85 ILE A O 1
ATOM 638 N N . THR A 1 86 ? 1.419 0.152 -10.181 1.00 93.44 86 THR A N 1
ATOM 639 C CA . THR A 1 86 ? 2.273 -0.512 -9.185 1.00 93.44 86 THR A CA 1
ATOM 640 C C . THR A 1 86 ? 2.633 0.414 -8.020 1.00 93.44 86 THR A C 1
ATOM 642 O O . THR A 1 86 ? 2.574 -0.005 -6.863 1.00 93.44 86 THR A O 1
ATOM 645 N N . TRP A 1 87 ? 2.913 1.695 -8.285 1.00 94.25 87 TRP A N 1
ATOM 646 C CA . TRP A 1 87 ? 3.094 2.695 -7.224 1.00 94.25 87 TRP A CA 1
ATOM 647 C C . TRP A 1 87 ? 1.825 2.907 -6.399 1.00 94.25 87 TRP A C 1
ATOM 649 O O . TRP A 1 87 ? 1.885 2.958 -5.170 1.00 94.25 87 TRP A O 1
ATOM 659 N N . PHE A 1 88 ? 0.668 2.976 -7.057 1.00 95.00 88 PHE A N 1
ATOM 660 C CA . PHE A 1 88 ? -0.614 3.078 -6.369 1.00 95.00 88 PHE A CA 1
ATOM 661 C C . PHE A 1 88 ? -0.886 1.854 -5.480 1.00 95.00 88 PHE A C 1
ATOM 663 O O . PHE A 1 88 ? -1.275 2.008 -4.322 1.00 95.00 88 PHE A O 1
ATOM 670 N N . ALA A 1 89 ? -0.611 0.644 -5.975 1.00 93.75 89 ALA A N 1
ATOM 671 C CA . ALA A 1 89 ? -0.706 -0.586 -5.193 1.00 93.75 89 ALA A CA 1
ATOM 672 C C . ALA A 1 89 ? 0.233 -0.558 -3.975 1.00 93.75 89 ALA A C 1
ATOM 674 O O . ALA A 1 89 ? -0.190 -0.882 -2.867 1.00 93.75 89 ALA A O 1
ATOM 675 N N . CYS A 1 90 ? 1.475 -0.092 -4.141 1.00 95.62 90 CYS A N 1
ATOM 676 C CA . CYS A 1 90 ? 2.410 0.101 -3.032 1.00 95.62 90 CYS A CA 1
ATOM 677 C C . CYS A 1 90 ? 1.841 1.046 -1.956 1.00 95.62 90 CYS A C 1
ATOM 679 O O . CYS A 1 90 ? 1.874 0.720 -0.768 1.00 95.62 90 CYS A O 1
ATOM 681 N N . CYS A 1 91 ? 1.261 2.186 -2.347 1.00 95.56 91 CYS A N 1
ATOM 682 C CA . CYS A 1 91 ? 0.590 3.095 -1.412 1.00 95.56 91 CYS A CA 1
ATOM 683 C C . CYS A 1 91 ? -0.564 2.412 -0.667 1.00 95.56 91 CYS A C 1
ATOM 685 O O . CYS A 1 91 ? -0.698 2.589 0.542 1.00 95.56 91 CYS A O 1
ATOM 687 N N . LEU A 1 92 ? -1.377 1.612 -1.361 1.00 95.25 92 LEU A N 1
ATOM 688 C CA . LEU A 1 92 ? -2.467 0.863 -0.734 1.00 95.25 92 LEU A CA 1
ATOM 689 C C . LEU A 1 92 ? -1.954 -0.144 0.300 1.00 95.25 92 LEU A C 1
ATOM 691 O O . LEU A 1 92 ? -2.516 -0.209 1.390 1.00 95.25 92 LEU A O 1
ATOM 695 N N . HIS A 1 93 ? -0.866 -0.865 0.015 1.00 94.88 93 HIS A N 1
ATOM 696 C CA . HIS A 1 93 ? -0.239 -1.753 0.997 1.00 94.88 93 HIS A CA 1
ATOM 697 C C . HIS A 1 93 ? 0.198 -0.999 2.262 1.00 94.88 93 HIS A C 1
ATOM 699 O O . HIS A 1 93 ? -0.073 -1.460 3.370 1.00 94.88 93 HIS A O 1
ATOM 705 N N . LEU A 1 94 ? 0.805 0.183 2.114 1.00 95.06 94 LEU A N 1
ATOM 706 C CA . LEU A 1 94 ? 1.202 1.017 3.255 1.00 95.06 94 LEU A CA 1
ATOM 707 C C . LEU A 1 94 ? -0.002 1.532 4.050 1.00 95.06 94 LEU A C 1
ATOM 709 O O . LEU A 1 94 ? 0.035 1.545 5.278 1.00 95.06 94 LEU A O 1
ATOM 713 N N . ILE A 1 95 ? -1.080 1.928 3.369 1.00 94.56 95 ILE A N 1
ATOM 714 C CA . ILE A 1 95 ? -2.320 2.354 4.027 1.00 94.56 95 ILE A CA 1
ATOM 715 C C . ILE A 1 95 ? -2.943 1.181 4.794 1.00 94.56 95 ILE A C 1
ATOM 717 O O . ILE A 1 95 ? -3.322 1.356 5.949 1.00 94.56 95 ILE A O 1
ATOM 721 N N . CYS A 1 96 ? -3.011 -0.014 4.201 1.00 93.38 96 CYS A N 1
ATOM 722 C CA . CYS A 1 96 ? -3.489 -1.220 4.880 1.00 93.38 96 CYS A CA 1
ATOM 723 C C . CYS A 1 96 ? -2.666 -1.523 6.135 1.00 93.38 96 CYS A C 1
ATOM 725 O O . CYS A 1 96 ? -3.242 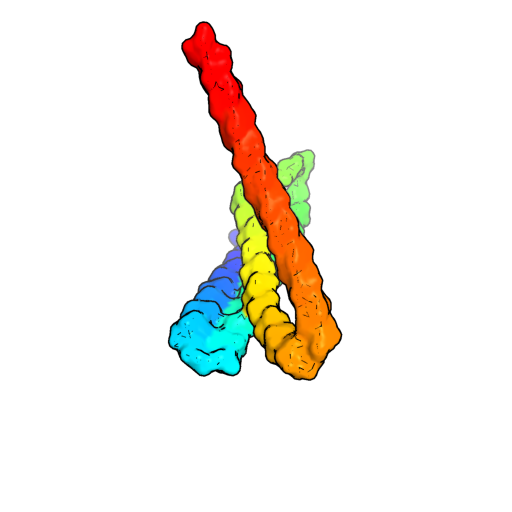-1.715 7.203 1.00 93.38 96 CYS A O 1
ATOM 727 N N . ALA A 1 97 ? -1.336 -1.498 6.027 1.00 93.31 97 ALA A N 1
ATOM 728 C CA . ALA A 1 97 ? -0.451 -1.688 7.169 1.00 93.31 97 ALA A CA 1
ATOM 729 C C . ALA A 1 97 ? -0.693 -0.643 8.270 1.00 93.31 97 ALA A C 1
ATOM 731 O O . ALA A 1 97 ? -0.836 -1.001 9.435 1.00 93.31 97 ALA A O 1
ATOM 732 N N . LEU A 1 98 ? -0.809 0.640 7.908 1.00 91.00 98 LEU A N 1
ATOM 733 C CA . LEU A 1 98 ? -1.091 1.715 8.859 1.00 91.00 98 LEU A CA 1
ATOM 734 C C . LEU A 1 98 ? -2.421 1.488 9.589 1.00 91.00 98 LEU A C 1
ATOM 736 O O . LEU A 1 98 ? -2.480 1.608 10.809 1.00 91.00 98 LEU A O 1
ATOM 740 N N . LEU A 1 99 ? -3.487 1.165 8.853 1.00 90.25 99 LEU A N 1
ATOM 741 C CA . LEU A 1 99 ? -4.818 0.952 9.422 1.00 90.25 99 LEU A CA 1
ATOM 742 C C . LEU A 1 99 ? -4.846 -0.241 10.384 1.00 90.25 99 LEU A C 1
ATOM 744 O O . LEU A 1 99 ? -5.443 -0.136 11.454 1.00 90.25 99 LEU A O 1
ATOM 748 N N . LEU A 1 100 ? -4.173 -1.339 10.036 1.00 88.62 100 LEU A N 1
ATOM 749 C CA . LEU A 1 100 ? -4.071 -2.523 10.891 1.00 88.62 100 LEU A CA 1
ATOM 750 C C . LEU A 1 100 ? -3.251 -2.242 12.159 1.00 88.62 100 LEU A C 1
ATOM 752 O O . LEU A 1 100 ? -3.662 -2.624 13.253 1.00 88.62 100 LEU A O 1
ATOM 756 N N . SER A 1 101 ? -2.146 -1.501 12.045 1.00 84.94 101 SER A N 1
ATOM 757 C CA . SER A 1 101 ? -1.337 -1.098 13.202 1.00 84.94 101 SER A CA 1
ATOM 758 C C . SER A 1 101 ? -2.053 -0.091 14.110 1.00 84.94 101 SER A C 1
ATOM 760 O O . SER A 1 101 ? -1.873 -0.111 15.329 1.00 84.94 101 SER A O 1
ATOM 762 N N . LEU A 1 102 ? -2.888 0.791 13.549 1.00 83.62 102 LEU A N 1
ATOM 763 C CA . LEU A 1 102 ? -3.695 1.732 14.331 1.00 83.62 102 LEU A CA 1
ATOM 764 C C . LEU A 1 102 ? -4.723 1.022 15.214 1.00 83.62 102 LEU A C 1
ATOM 766 O O . LEU A 1 102 ? -4.980 1.504 16.316 1.00 83.62 102 LEU A O 1
ATOM 770 N N . ASP A 1 103 ? -5.282 -0.107 14.771 1.00 80.25 103 ASP A N 1
ATOM 771 C CA . ASP A 1 103 ? -6.244 -0.883 15.565 1.00 80.25 103 ASP A CA 1
ATOM 772 C C . ASP A 1 103 ? -5.594 -1.411 16.859 1.00 80.25 103 ASP A C 1
ATOM 774 O O . ASP A 1 103 ? -6.165 -1.318 17.950 1.00 80.25 103 ASP A O 1
ATOM 778 N N . GLU A 1 104 ? -4.329 -1.839 16.783 1.00 77.25 104 GLU A N 1
ATOM 779 C CA . GLU A 1 104 ? -3.552 -2.216 17.965 1.00 77.25 104 GLU A CA 1
ATOM 780 C C . GLU A 1 104 ? -3.264 -1.040 18.896 1.00 77.25 104 GLU A C 1
ATOM 782 O O . GLU A 1 104 ? -3.431 -1.148 20.118 1.00 77.25 104 GLU A O 1
ATOM 787 N N . VAL A 1 105 ? -2.843 0.094 18.338 1.00 78.69 105 VAL A N 1
ATOM 788 C CA . VAL A 1 105 ? -2.571 1.303 19.124 1.00 78.69 105 VAL A CA 1
ATOM 789 C C . VAL A 1 105 ? -3.844 1.776 19.824 1.00 78.69 105 VAL A C 1
ATOM 791 O O . VAL A 1 105 ? -3.802 2.105 21.011 1.00 78.69 105 VAL A O 1
ATOM 794 N N . LEU A 1 106 ? -4.986 1.749 19.132 1.00 80.06 106 LEU A N 1
ATOM 795 C CA . LEU A 1 106 ? -6.286 2.105 19.691 1.00 80.06 106 LEU A CA 1
ATOM 796 C C . LEU A 1 106 ? -6.687 1.151 20.820 1.00 80.06 106 LEU A C 1
ATOM 798 O O . LEU A 1 106 ? -7.149 1.610 21.864 1.00 80.06 106 LEU A O 1
ATOM 802 N N . HIS A 1 107 ? -6.461 -0.154 20.658 1.00 80.31 107 HIS A N 1
ATOM 803 C CA . HIS A 1 107 ? -6.727 -1.136 21.705 1.00 80.31 107 HIS A CA 1
ATOM 804 C C . HIS A 1 107 ? -5.865 -0.898 22.958 1.00 80.31 107 HIS A C 1
ATOM 806 O O . HIS A 1 107 ? -6.386 -0.849 24.077 1.00 80.31 107 HIS A O 1
ATOM 812 N N . ARG A 1 108 ? -4.556 -0.671 22.787 1.00 78.00 108 ARG A N 1
ATOM 813 C CA . ARG A 1 108 ? -3.638 -0.349 23.896 1.00 78.00 108 ARG A CA 1
ATOM 814 C C . ARG A 1 108 ? -4.010 0.968 24.579 1.00 78.00 108 ARG A C 1
ATOM 816 O O . ARG A 1 108 ? -3.996 1.043 25.808 1.00 78.00 108 ARG A O 1
ATOM 823 N N . LEU A 1 109 ? -4.387 1.985 23.803 1.00 74.44 109 LEU A N 1
ATOM 824 C CA . LEU A 1 109 ? -4.898 3.257 24.320 1.00 74.44 109 LEU A CA 1
ATOM 825 C C . LEU A 1 109 ? -6.202 3.070 25.094 1.00 74.44 109 LEU A C 1
ATOM 827 O O . LEU A 1 109 ? -6.361 3.686 26.143 1.00 74.44 109 LEU A O 1
ATOM 831 N N . ALA A 1 110 ? -7.114 2.215 24.629 1.00 76.12 110 ALA A N 1
ATOM 832 C CA . ALA A 1 110 ? -8.369 1.930 25.315 1.00 76.12 110 ALA A CA 1
ATOM 833 C C . ALA A 1 110 ? -8.124 1.270 26.679 1.00 76.12 110 ALA A C 1
ATOM 835 O O . ALA A 1 110 ? -8.656 1.740 27.683 1.00 76.12 110 ALA A O 1
ATOM 836 N N . ILE A 1 111 ? -7.254 0.254 26.747 1.00 76.69 111 ILE A N 1
ATOM 837 C CA . ILE A 1 111 ? -6.861 -0.370 28.020 1.00 76.69 111 ILE A CA 1
ATOM 838 C C . ILE A 1 111 ? -6.213 0.670 28.939 1.00 76.69 111 ILE A C 1
ATOM 840 O O . ILE A 1 111 ? -6.629 0.829 30.086 1.00 76.69 111 ILE A O 1
ATOM 844 N N . ARG A 1 112 ? -5.245 1.447 28.443 1.00 69.62 112 ARG A N 1
ATOM 845 C CA . ARG A 1 112 ? -4.535 2.424 29.279 1.00 69.62 112 ARG A CA 1
ATOM 846 C C . ARG A 1 112 ? -5.419 3.594 29.717 1.00 69.62 112 ARG A C 1
ATOM 848 O O . ARG A 1 112 ? -5.303 4.073 30.839 1.00 69.62 112 ARG A O 1
ATOM 855 N N . SER A 1 113 ? -6.389 3.983 28.893 1.00 69.62 113 SER A N 1
ATOM 856 C CA . SER A 1 113 ? -7.425 4.958 29.245 1.00 69.62 113 SER A CA 1
ATOM 857 C C . SER A 1 113 ? -8.330 4.480 30.388 1.00 69.62 113 SER A C 1
ATOM 859 O O . SER A 1 113 ? -8.935 5.316 31.068 1.00 69.62 113 SER A O 1
ATOM 861 N N . THR A 1 114 ? -8.476 3.168 30.604 1.00 64.69 114 THR A N 1
ATOM 862 C CA . THR A 1 114 ? -9.214 2.664 31.772 1.00 64.69 114 THR A CA 1
ATOM 863 C C . THR A 1 114 ? -8.410 2.785 33.063 1.00 64.69 114 THR A C 1
ATOM 865 O O . THR A 1 114 ? -9.015 3.009 34.109 1.00 64.69 114 THR A O 1
ATOM 868 N N . GLN A 1 115 ? -7.079 2.740 32.979 1.00 75.19 115 GLN A N 1
ATOM 869 C CA . GLN A 1 115 ? -6.175 2.825 34.128 1.00 75.19 115 GLN A CA 1
ATOM 870 C C . GLN A 1 115 ? -5.850 4.276 34.518 1.00 75.19 115 GLN A C 1
ATOM 872 O O . GLN A 1 115 ? -5.881 4.599 35.701 1.00 75.19 115 GLN A O 1
ATOM 877 N N . ASP A 1 116 ? -5.638 5.169 33.542 1.00 74.38 116 ASP A N 1
ATOM 878 C CA . ASP A 1 116 ? -5.176 6.538 33.801 1.00 74.38 116 ASP A CA 1
ATOM 879 C C . ASP A 1 116 ? -6.275 7.602 33.549 1.00 74.38 116 ASP A C 1
ATOM 881 O O . ASP A 1 116 ? -6.727 7.783 32.407 1.00 74.38 116 ASP A O 1
ATOM 885 N N . PRO A 1 117 ? -6.689 8.389 34.566 1.00 72.75 117 PRO A N 1
ATOM 886 C CA . PRO A 1 117 ? -7.742 9.401 34.423 1.00 72.75 117 PRO A CA 1
ATOM 887 C C . PRO A 1 117 ? -7.347 10.567 33.498 1.00 72.75 117 PRO A C 1
ATOM 889 O O . PRO A 1 117 ? -8.206 11.109 32.800 1.00 72.75 117 PRO A O 1
ATOM 892 N N . CYS A 1 118 ? -6.057 10.915 33.413 1.00 71.69 118 CYS A N 1
ATOM 893 C CA . CYS A 1 118 ? -5.559 11.938 32.481 1.00 71.69 118 CYS A CA 1
ATOM 894 C C . CYS A 1 118 ? -5.700 11.517 31.011 1.00 71.69 118 CYS A C 1
ATOM 896 O O . CYS A 1 118 ? -6.109 12.324 30.173 1.00 71.69 118 CYS A O 1
ATOM 898 N N . ILE A 1 119 ? -5.415 10.250 30.688 1.00 69.44 119 ILE A N 1
ATOM 899 C CA . ILE A 1 119 ? -5.562 9.727 29.320 1.00 69.44 119 ILE A CA 1
ATOM 900 C C . ILE A 1 119 ? -7.042 9.680 28.944 1.00 69.44 119 ILE A C 1
ATOM 902 O O . ILE A 1 119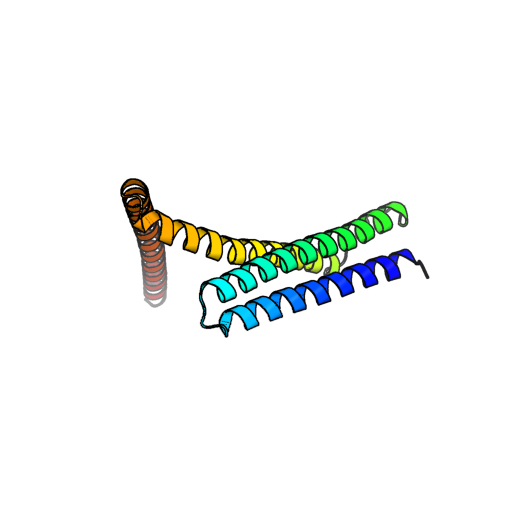 ? -7.407 10.070 27.836 1.00 69.44 119 ILE A O 1
ATOM 906 N N . ARG A 1 120 ? -7.910 9.304 29.890 1.00 68.50 120 ARG A N 1
ATOM 907 C CA . ARG A 1 120 ? -9.364 9.330 29.704 1.00 68.50 120 ARG A CA 1
ATOM 908 C C . ARG A 1 120 ? -9.890 10.732 29.406 1.00 68.50 120 ARG A C 1
ATOM 910 O O . ARG A 1 120 ? -10.695 10.895 28.491 1.00 68.50 120 ARG A O 1
ATOM 917 N N . ALA A 1 121 ? -9.418 11.743 30.136 1.00 74.56 121 ALA A N 1
ATOM 918 C CA . ALA A 1 121 ? -9.777 13.138 29.889 1.00 74.56 121 ALA A CA 1
ATOM 919 C C . ALA A 1 121 ? -9.295 13.613 28.507 1.00 74.56 121 ALA A C 1
ATOM 921 O O . ALA A 1 121 ? -10.063 14.228 27.765 1.00 74.56 121 ALA A O 1
ATOM 922 N N . CYS A 1 122 ? -8.064 13.264 28.121 1.00 75.06 122 CYS A N 1
ATOM 923 C CA . CYS A 1 122 ? -7.512 13.592 26.807 1.00 75.06 122 CYS A CA 1
ATOM 924 C C . CYS A 1 122 ? -8.286 12.905 25.665 1.00 75.06 122 CYS A C 1
ATOM 926 O O . CYS A 1 122 ? -8.669 13.560 24.697 1.00 75.06 122 CYS A O 1
ATOM 928 N N . MET A 1 123 ? -8.626 11.620 25.815 1.00 70.75 123 MET A N 1
ATOM 929 C CA . MET A 1 123 ? -9.476 10.877 24.877 1.00 70.75 123 MET A CA 1
ATOM 930 C C . MET A 1 123 ? -10.879 11.480 24.773 1.00 70.75 123 MET A C 1
ATOM 932 O O . MET A 1 123 ? -11.381 11.660 23.669 1.00 70.75 123 MET A O 1
ATOM 936 N N . HIS A 1 124 ? -11.505 11.872 25.886 1.00 77.38 124 HIS A N 1
ATOM 937 C CA . HIS A 1 124 ? -12.794 12.574 25.856 1.00 77.38 124 HIS A CA 1
ATOM 938 C C . HIS A 1 124 ? -12.710 13.924 25.127 1.00 77.38 124 HIS A C 1
ATOM 940 O O . HIS A 1 124 ? -13.636 14.289 24.398 1.00 77.38 124 HIS A O 1
ATOM 946 N N . CYS A 1 125 ? -11.604 14.657 25.282 1.00 78.12 125 CYS A N 1
ATOM 947 C CA . CYS A 1 125 ? -11.345 15.883 24.530 1.00 78.12 125 CYS A CA 1
ATOM 948 C C . CYS A 1 125 ? -11.149 15.609 23.034 1.00 78.12 125 CYS A C 1
ATOM 950 O O . CYS A 1 125 ? -11.745 16.309 22.216 1.00 78.12 125 CYS A O 1
ATOM 952 N N . LEU A 1 126 ? -10.392 14.571 22.669 1.00 78.56 126 LEU A N 1
ATOM 953 C CA . LEU A 1 126 ? -10.196 14.152 21.279 1.00 78.56 126 LEU A CA 1
ATOM 954 C C . LEU A 1 126 ? -11.505 13.695 20.632 1.00 78.56 126 LEU A C 1
ATOM 956 O O . LEU A 1 126 ? -11.830 14.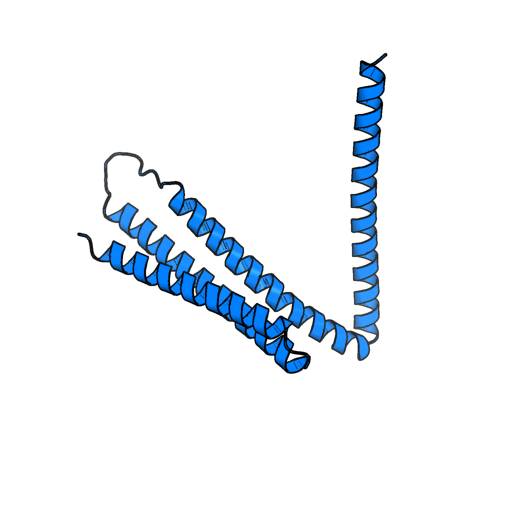165 19.547 1.00 78.56 126 LEU A O 1
ATOM 960 N N . ILE A 1 127 ? -12.304 12.871 21.314 1.00 82.12 127 ILE A N 1
ATOM 961 C CA . ILE A 1 127 ? -13.625 12.426 20.848 1.00 82.12 127 ILE A CA 1
ATOM 962 C C . ILE A 1 127 ? -14.563 13.626 20.676 1.00 82.12 127 ILE A C 1
ATOM 964 O O . ILE A 1 127 ? -15.248 13.726 19.658 1.00 82.12 127 ILE A O 1
ATOM 968 N N . ARG A 1 128 ? -14.575 14.585 21.615 1.00 80.69 128 ARG A N 1
ATOM 969 C CA . ARG A 1 128 ? -15.358 15.826 21.465 1.00 80.69 128 ARG A CA 1
ATOM 970 C C . ARG A 1 128 ? -14.875 16.682 20.298 1.00 80.69 128 ARG A C 1
ATOM 972 O O . ARG A 1 128 ? -15.709 17.208 19.563 1.00 80.69 128 ARG A O 1
ATOM 979 N N . CYS A 1 129 ? -13.566 16.835 20.113 1.00 78.50 129 CYS A N 1
ATOM 980 C CA . CYS A 1 129 ? -13.003 17.573 18.982 1.00 78.50 129 CYS A CA 1
ATOM 981 C C . CYS A 1 129 ? -13.358 16.899 17.656 1.00 78.50 129 CYS A C 1
ATOM 983 O O . CYS A 1 129 ? -13.860 17.560 16.749 1.00 78.50 129 CYS A O 1
ATOM 985 N N . TYR A 1 130 ? -13.184 15.582 17.569 1.00 78.75 130 TYR A N 1
ATOM 986 C CA . TYR A 1 130 ? -13.531 14.804 16.389 1.00 78.75 130 TYR A CA 1
ATOM 987 C C . TYR A 1 130 ? -15.033 14.882 16.093 1.00 78.75 130 TYR A C 1
ATOM 989 O O . TYR A 1 130 ? -15.426 15.164 14.964 1.00 78.75 130 TYR A O 1
ATOM 997 N N . GLY A 1 131 ? -15.882 14.761 17.117 1.00 76.69 131 GLY A N 1
ATOM 998 C CA . GLY A 1 131 ? -17.329 14.947 17.003 1.00 76.69 131 GLY A CA 1
ATOM 999 C C . GLY A 1 131 ? -17.712 16.343 16.502 1.00 76.69 131 GLY A C 1
ATOM 1000 O O . GLY A 1 131 ? -18.569 16.466 15.628 1.00 76.69 131 GLY A O 1
ATOM 1001 N N . ARG A 1 132 ? -17.038 17.402 16.973 1.00 81.50 132 ARG A N 1
ATOM 1002 C CA . ARG A 1 132 ? -17.239 18.777 16.475 1.00 81.50 132 ARG A CA 1
ATOM 1003 C C . ARG A 1 132 ? -16.827 18.927 15.012 1.00 81.50 132 ARG A C 1
ATOM 1005 O O . ARG A 1 132 ? -17.556 19.551 14.242 1.00 81.50 132 ARG A O 1
ATOM 1012 N N . VAL A 1 133 ? -15.696 18.349 14.614 1.00 81.94 133 VAL A N 1
ATOM 1013 C CA . VAL A 1 133 ? -15.230 18.368 13.218 1.00 81.94 133 VAL A CA 1
ATOM 1014 C C . VAL A 1 133 ? -16.196 17.598 12.318 1.00 81.94 133 VAL A C 1
ATOM 1016 O O . VAL A 1 133 ? -16.595 18.103 11.269 1.00 81.94 133 VAL A O 1
ATOM 1019 N N . GLN A 1 134 ? -16.651 16.423 12.749 1.00 82.81 134 GLN A N 1
ATOM 1020 C CA . GLN A 1 134 ? -17.592 15.605 11.993 1.00 82.81 134 GLN A CA 1
ATOM 1021 C C . GLN A 1 134 ? -18.965 16.283 11.867 1.00 82.81 134 GLN A C 1
ATOM 1023 O O . GLN A 1 134 ? -19.558 16.275 10.788 1.00 82.81 134 GLN A O 1
ATOM 1028 N N . ALA A 1 135 ? -19.462 16.920 12.931 1.00 80.69 135 ALA A N 1
ATOM 1029 C CA . ALA A 1 135 ? -20.694 17.706 12.893 1.00 80.69 135 ALA A CA 1
ATOM 1030 C C . ALA A 1 135 ? -20.572 18.901 11.934 1.00 80.69 135 ALA A C 1
ATOM 1032 O O . ALA A 1 135 ? -21.473 19.140 11.129 1.00 80.69 135 ALA A O 1
ATOM 1033 N N . LYS A 1 136 ? -19.430 19.603 11.951 1.00 85.81 136 LYS A N 1
ATOM 1034 C CA . LYS A 1 136 ? -19.141 20.698 11.015 1.00 85.81 136 LYS A CA 1
ATOM 1035 C C . LYS A 1 136 ? -19.115 20.207 9.565 1.00 85.81 136 LYS A C 1
ATOM 1037 O O . LYS A 1 136 ? -19.705 20.847 8.700 1.00 85.81 136 LYS A O 1
ATOM 1042 N N . HIS A 1 137 ? -18.500 19.055 9.301 1.00 79.88 137 HIS A N 1
ATOM 1043 C CA . HIS A 1 137 ? -18.470 18.456 7.966 1.00 79.88 137 HIS A CA 1
ATOM 1044 C C . HIS A 1 137 ? -19.878 18.090 7.466 1.00 79.88 137 HIS A C 1
ATOM 1046 O O . HIS A 1 137 ? -20.243 18.434 6.340 1.00 79.88 137 HIS A O 1
ATOM 1052 N N . ARG A 1 138 ? -20.712 17.476 8.320 1.00 80.62 138 ARG A N 1
ATOM 1053 C CA . ARG A 1 138 ? -22.118 17.179 7.991 1.00 80.62 138 ARG A CA 1
ATOM 1054 C C . ARG A 1 138 ? -22.928 18.451 7.718 1.00 80.62 138 ARG A C 1
ATOM 1056 O O . ARG A 1 138 ? -23.686 18.478 6.756 1.00 80.62 138 ARG A O 1
ATOM 1063 N N . ALA A 1 139 ? -22.733 19.513 8.506 1.00 84.81 139 ALA A N 1
ATOM 1064 C CA . ALA A 1 139 ? -23.413 20.800 8.323 1.00 84.81 139 ALA A CA 1
ATOM 1065 C C . ALA A 1 139 ? -23.037 21.503 7.003 1.00 84.81 139 ALA A C 1
ATOM 1067 O O . ALA A 1 139 ? -23.877 22.140 6.360 1.00 84.81 139 ALA A O 1
ATOM 1068 N N . ILE A 1 140 ? -21.777 21.375 6.573 1.00 85.88 140 ILE A N 1
ATOM 1069 C CA . ILE A 1 140 ? -21.318 21.889 5.276 1.00 85.88 140 ILE A CA 1
ATOM 1070 C C . ILE A 1 140 ? -21.998 21.125 4.132 1.00 85.88 140 ILE A C 1
ATOM 1072 O O . ILE A 1 140 ? -22.493 21.756 3.196 1.00 85.88 140 ILE A O 1
ATOM 1076 N N . GLN A 1 141 ? -22.095 19.795 4.226 1.00 84.75 141 GLN A N 1
ATOM 1077 C CA . GLN A 1 141 ? -22.768 18.971 3.216 1.00 84.75 141 GLN A CA 1
ATOM 1078 C C . GLN A 1 141 ? -24.262 19.308 3.082 1.00 84.75 141 GLN A C 1
ATOM 1080 O O . GLN A 1 141 ? -24.739 19.525 1.966 1.00 84.75 141 GLN A O 1
ATOM 1085 N N . THR A 1 142 ? -25.001 19.440 4.190 1.00 85.38 142 THR A N 1
ATOM 1086 C CA . THR A 1 142 ? -26.420 19.852 4.152 1.00 85.38 142 THR A CA 1
ATOM 1087 C C . THR A 1 142 ? -26.600 21.263 3.596 1.00 85.38 142 THR A C 1
ATOM 1089 O O . THR A 1 142 ? -27.504 21.500 2.792 1.00 85.38 142 THR A O 1
ATOM 1092 N N . SER A 1 143 ? -25.708 22.195 3.941 1.00 85.31 143 SER A N 1
ATOM 1093 C CA . SER A 1 143 ? -25.737 23.561 3.399 1.00 85.31 143 SER A CA 1
ATOM 1094 C C . SER A 1 143 ? -25.504 23.593 1.883 1.00 85.31 143 SER A C 1
ATOM 1096 O O . SER A 1 143 ? -26.165 24.349 1.165 1.00 85.31 143 SER A O 1
ATOM 1098 N N . GLN A 1 144 ? -24.594 22.760 1.370 1.00 86.94 144 GLN A N 1
ATOM 1099 C CA . GLN A 1 144 ? -24.348 22.623 -0.068 1.00 86.94 144 GLN A CA 1
ATOM 1100 C C . GLN A 1 144 ? -25.542 21.991 -0.799 1.00 86.94 144 GLN A C 1
ATOM 1102 O O . GLN A 1 144 ? -25.922 22.481 -1.866 1.00 86.94 144 GLN A O 1
ATOM 1107 N N . ALA A 1 145 ? -26.180 20.972 -0.216 1.00 84.75 145 ALA A N 1
ATOM 1108 C CA . ALA A 1 145 ? -27.382 20.348 -0.773 1.00 84.75 145 ALA A CA 1
ATOM 1109 C C . ALA A 1 145 ? -28.558 21.341 -0.875 1.00 84.75 145 ALA A C 1
ATOM 1111 O O . ALA A 1 145 ? -29.182 21.454 -1.930 1.00 84.75 145 ALA A O 1
ATOM 1112 N N . LEU A 1 146 ? -28.798 22.146 0.168 1.00 87.00 146 LEU A N 1
ATOM 1113 C CA . LEU A 1 146 ? -29.828 23.196 0.167 1.00 87.00 146 LEU A CA 1
ATOM 1114 C C . LEU A 1 146 ? -29.558 24.300 -0.865 1.00 87.00 146 LEU A C 1
ATOM 1116 O O . LEU A 1 146 ? -30.493 24.825 -1.471 1.00 87.00 146 LEU A O 1
ATOM 1120 N N . ARG A 1 147 ? -28.289 24.674 -1.083 1.00 85.94 147 ARG A N 1
ATOM 1121 C CA . ARG A 1 147 ? -27.911 25.644 -2.128 1.00 85.94 147 ARG A CA 1
ATOM 1122 C C . ARG A 1 147 ? -28.152 25.091 -3.530 1.00 85.94 147 ARG A C 1
ATOM 1124 O O . ARG A 1 147 ? -28.631 25.829 -4.384 1.00 85.94 147 ARG A O 1
ATOM 1131 N N . ARG A 1 148 ? -27.849 23.809 -3.768 1.00 85.19 148 ARG A N 1
ATOM 1132 C CA . ARG A 1 148 ? -28.150 23.145 -5.048 1.00 85.19 148 ARG A CA 1
ATOM 1133 C C . ARG A 1 148 ? -29.655 23.081 -5.300 1.00 85.19 148 ARG A C 1
ATOM 1135 O O . ARG A 1 148 ? -30.080 23.440 -6.390 1.00 85.19 148 ARG A O 1
ATOM 1142 N N . LYS A 1 149 ? -30.451 22.730 -4.283 1.00 86.31 149 LYS A N 1
ATOM 1143 C CA . LYS A 1 149 ? -31.917 22.692 -4.389 1.00 86.31 149 LYS A CA 1
ATOM 1144 C C . LYS A 1 149 ? -32.508 24.062 -4.745 1.00 86.31 149 LYS A C 1
ATOM 1146 O O . LYS A 1 149 ? -33.270 24.156 -5.697 1.00 86.31 149 LYS A O 1
ATOM 1151 N N . ARG A 1 150 ? -32.072 25.133 -4.065 1.00 86.69 150 ARG A N 1
ATOM 1152 C CA . ARG A 1 150 ? -32.507 26.510 -4.370 1.00 86.69 150 ARG A CA 1
ATOM 1153 C C . ARG A 1 150 ? -32.140 26.966 -5.784 1.00 86.69 150 ARG A C 1
ATOM 1155 O O . ARG A 1 150 ? -32.951 27.617 -6.424 1.00 86.69 150 ARG A O 1
ATOM 1162 N N . LYS A 1 151 ? -30.946 26.611 -6.279 1.00 86.31 151 LYS A N 1
ATOM 1163 C CA . LYS A 1 151 ? -30.547 26.902 -7.668 1.00 86.31 151 LYS A CA 1
ATOM 1164 C C . LYS A 1 151 ? -31.434 26.179 -8.686 1.00 86.31 151 LYS A C 1
ATOM 1166 O O . LYS A 1 151 ? -31.789 26.772 -9.698 1.00 86.31 151 LYS A O 1
ATOM 1171 N N . LEU A 1 152 ? -31.803 24.929 -8.400 1.00 83.75 152 LEU A N 1
ATOM 1172 C CA . LEU A 1 152 ? -32.709 24.154 -9.247 1.00 83.75 152 LEU A CA 1
ATOM 1173 C C . LEU A 1 152 ? -34.112 24.783 -9.274 1.00 83.75 152 LEU A C 1
ATOM 1175 O O . LEU A 1 152 ? -34.668 25.007 -10.341 1.00 83.75 152 LEU A O 1
ATOM 1179 N N . GLU A 1 153 ? -34.650 25.143 -8.106 1.00 85.19 153 GLU A N 1
ATOM 1180 C CA . GLU A 1 153 ? -35.961 25.798 -7.981 1.00 85.19 153 GLU A CA 1
ATOM 1181 C C . GLU A 1 153 ? -36.001 27.174 -8.665 1.00 85.19 153 GLU A C 1
ATOM 1183 O O . GLU A 1 153 ? -37.036 27.545 -9.209 1.00 85.19 153 GLU A O 1
ATOM 1188 N N . SER A 1 154 ? -34.886 27.917 -8.685 1.00 81.69 154 SER A N 1
ATOM 1189 C CA . SER A 1 154 ? -34.786 29.184 -9.425 1.00 81.69 154 SER A CA 1
ATOM 1190 C C . SER A 1 154 ? -34.633 29.029 -10.939 1.00 81.69 154 SER A C 1
ATOM 1192 O O . SER A 1 154 ? -34.834 30.004 -11.642 1.00 81.69 154 SER A O 1
ATOM 1194 N N . GLN A 1 155 ? -34.236 27.855 -11.442 1.00 79.19 155 GLN A N 1
ATOM 1195 C CA . GLN A 1 155 ? -34.155 27.584 -12.887 1.00 79.19 155 GLN A CA 1
ATOM 1196 C C . GLN A 1 155 ? -35.462 27.027 -13.461 1.00 79.19 155 GLN A C 1
ATOM 1198 O O . GLN A 1 155 ? -35.672 27.086 -14.666 1.00 79.19 155 GLN A O 1
ATOM 1203 N N . ILE A 1 156 ? -36.312 26.449 -12.608 1.00 80.00 156 ILE A N 1
ATOM 1204 C CA . ILE A 1 156 ? -37.620 25.895 -12.987 1.00 80.00 156 ILE A CA 1
ATOM 1205 C C . ILE A 1 156 ? -38.704 26.990 -13.040 1.00 80.00 156 ILE A C 1
ATOM 1207 O O . ILE A 1 156 ? -39.764 26.770 -13.622 1.00 80.00 156 ILE A O 1
ATOM 1211 N N . ARG A 1 157 ? -38.453 28.152 -12.430 1.00 62.47 157 ARG A N 1
ATOM 1212 C CA . ARG A 1 157 ? -39.368 29.297 -12.378 1.00 62.47 157 ARG A CA 1
ATOM 1213 C C . ARG A 1 157 ? -38.972 30.350 -13.406 1.00 62.47 157 ARG A C 1
ATOM 1215 O O . ARG A 1 157 ? -39.902 30.941 -13.990 1.00 62.47 157 ARG A O 1
#

Radius of gyration: 23.87 Å; chains: 1; bounding box: 60×45×62 Å